Protein AF-A0A8H7P450-F1 (afdb_monomer_lite)

Radius of gyration: 14.16 Å; chains: 1; bounding box: 36×30×40 Å

Sequence (106 aa):
MVKQGYEYLPIPGPYMLLNSRSGTALDLSGADRQTVIGYPAHGGENQQWEFIPSGNGYAIRSVWPSDKYDCGLYLTVRALQERAPVIATPFPVSWDVRPVDEGTIQ

Structure (mmCIF, N/CA/C/O backbone):
data_AF-A0A8H7P450-F1
#
_entry.id   AF-A0A8H7P450-F1
#
loop_
_atom_site.group_PDB
_atom_site.id
_atom_site.type_symbol
_atom_site.label_atom_id
_atom_site.label_alt_id
_atom_site.label_comp_id
_atom_site.label_asym_id
_atom_site.label_entity_id
_atom_site.label_seq_id
_atom_site.pdbx_PDB_ins_code
_atom_site.Cartn_x
_atom_site.Cartn_y
_atom_site.Cartn_z
_atom_site.occupancy
_atom_site.B_iso_or_equiv
_atom_site.auth_seq_id
_atom_site.auth_comp_id
_atom_site.auth_asym_id
_atom_site.auth_atom_id
_atom_site.pdbx_PDB_model_num
ATOM 1 N N . MET A 1 1 ? -15.283 2.021 6.308 1.00 77.88 1 MET A N 1
ATOM 2 C CA . MET A 1 1 ? -15.699 0.648 6.660 1.00 77.88 1 MET A CA 1
ATOM 3 C C . MET A 1 1 ? -17.214 0.531 6.541 1.00 77.88 1 MET A C 1
ATOM 5 O O . MET A 1 1 ? -17.895 1.512 6.813 1.00 77.88 1 MET A O 1
ATOM 9 N N . VAL A 1 2 ? -17.737 -0.633 6.160 1.00 77.50 2 VAL A N 1
ATOM 10 C CA . VAL A 1 2 ? -19.158 -1.010 6.209 1.00 77.50 2 VAL A CA 1
ATOM 11 C C . VAL A 1 2 ? -19.292 -2.190 7.160 1.00 77.50 2 VAL A C 1
ATOM 13 O O . VAL A 1 2 ? -18.482 -3.114 7.106 1.00 77.50 2 VAL A O 1
ATOM 16 N N . LYS A 1 3 ? -20.306 -2.170 8.024 1.00 76.31 3 LYS A N 1
ATOM 17 C CA . LYS A 1 3 ? -20.616 -3.304 8.895 1.00 76.31 3 LYS A CA 1
ATOM 18 C C . LYS A 1 3 ? -21.387 -4.365 8.105 1.00 76.31 3 LYS A C 1
ATOM 20 O O . LYS A 1 3 ? -22.463 -4.068 7.592 1.00 76.31 3 LYS A O 1
ATOM 25 N N . GLN A 1 4 ? -20.855 -5.581 8.028 1.00 71.19 4 GLN A N 1
ATOM 26 C CA . GLN A 1 4 ? -21.509 -6.750 7.433 1.00 71.19 4 GLN A CA 1
ATOM 27 C C . GLN A 1 4 ? -21.500 -7.879 8.469 1.00 71.19 4 GLN A C 1
ATOM 29 O O . GLN A 1 4 ? -20.461 -8.458 8.775 1.00 71.19 4 GLN A O 1
ATOM 34 N N . GLY A 1 5 ? -22.655 -8.154 9.081 1.00 81.06 5 GLY A N 1
ATOM 35 C CA . GLY A 1 5 ? -22.727 -9.052 10.237 1.00 81.06 5 GLY A CA 1
ATOM 36 C C . GLY A 1 5 ? -21.949 -8.507 11.445 1.00 81.06 5 GLY A C 1
ATOM 37 O O . GLY A 1 5 ? -22.223 -7.397 11.913 1.00 81.06 5 GLY A O 1
ATOM 38 N N . TYR A 1 6 ? -20.997 -9.296 11.953 1.00 72.19 6 TYR A N 1
ATOM 39 C CA . TYR A 1 6 ? -20.116 -8.929 13.073 1.00 72.19 6 TYR A CA 1
ATOM 40 C C . TYR A 1 6 ? -18.788 -8.294 12.628 1.00 72.19 6 TYR A C 1
ATOM 42 O O . TYR A 1 6 ? -17.991 -7.910 13.480 1.00 72.19 6 TYR A O 1
ATOM 50 N N . GLU A 1 7 ? -18.553 -8.151 11.322 1.00 74.19 7 GLU A N 1
ATOM 51 C CA . GLU A 1 7 ? -17.285 -7.670 10.769 1.00 74.19 7 GLU A CA 1
ATOM 52 C C . GLU A 1 7 ? -17.412 -6.267 10.165 1.00 74.19 7 GLU A C 1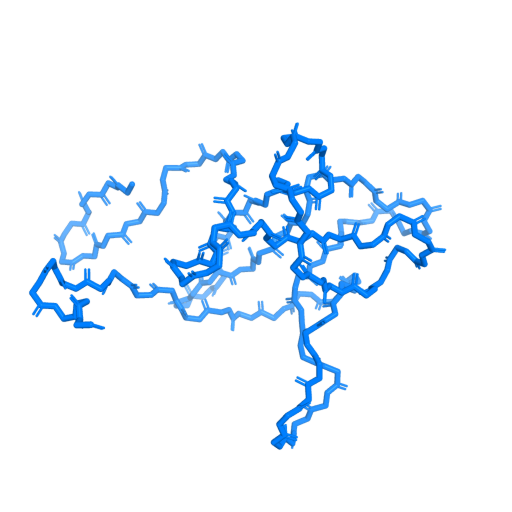
ATOM 54 O O . GLU A 1 7 ? -18.462 -5.865 9.652 1.00 74.19 7 GLU A O 1
ATOM 59 N N . TYR A 1 8 ? -16.309 -5.519 10.213 1.00 78.62 8 TYR A N 1
ATOM 60 C CA . TYR A 1 8 ? -16.147 -4.248 9.515 1.00 78.62 8 TYR A CA 1
ATOM 61 C C . TYR A 1 8 ? -15.278 -4.469 8.280 1.00 78.62 8 TYR A C 1
ATOM 63 O O . TYR A 1 8 ? -14.094 -4.771 8.400 1.00 78.62 8 TYR A O 1
ATOM 71 N N . LEU A 1 9 ? -15.859 -4.286 7.096 1.00 80.88 9 LEU A N 1
ATOM 72 C CA . LEU A 1 9 ? -15.155 -4.431 5.823 1.00 80.88 9 LEU A CA 1
ATOM 73 C C . LEU A 1 9 ? -14.802 -3.053 5.245 1.00 80.88 9 LEU A C 1
ATOM 75 O O . LEU A 1 9 ? -15.609 -2.123 5.348 1.00 80.88 9 LEU A O 1
ATOM 79 N N . PRO A 1 10 ? -13.640 -2.870 4.604 1.00 83.00 10 PRO A N 1
ATOM 80 C CA . PRO A 1 10 ? -13.370 -1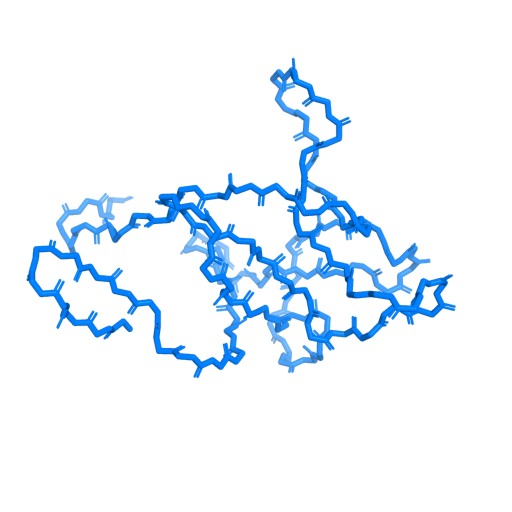.666 3.837 1.00 83.00 10 PRO A CA 1
ATOM 81 C C . PRO A 1 10 ? -14.355 -1.567 2.668 1.00 83.00 10 PRO A C 1
ATOM 83 O O . PRO A 1 10 ? -14.679 -2.552 2.008 1.00 83.00 10 PRO A O 1
ATOM 86 N N . ILE A 1 11 ? -14.848 -0.354 2.414 1.00 87.62 11 ILE A N 1
ATOM 87 C CA . ILE A 1 11 ? -15.562 -0.054 1.167 1.00 87.62 11 ILE A CA 1
ATOM 88 C C . ILE A 1 11 ? -14.558 -0.261 0.022 1.00 87.62 11 ILE A C 1
ATOM 90 O O . ILE A 1 11 ? -13.434 0.223 0.137 1.00 87.62 11 ILE A O 1
ATOM 94 N N . PRO A 1 12 ? -14.894 -0.954 -1.070 1.00 88.31 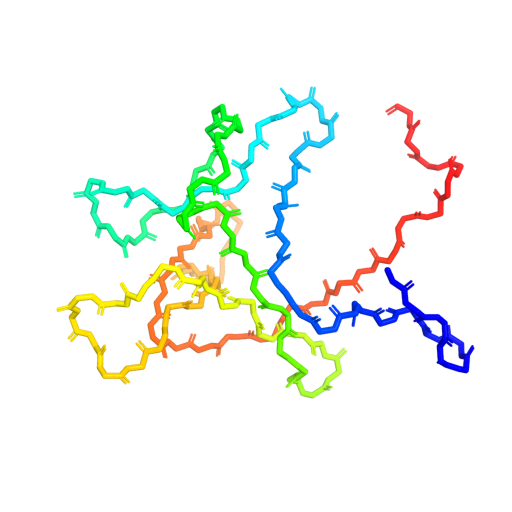12 PRO A N 1
ATOM 95 C CA . PRO A 1 12 ? -13.972 -1.071 -2.194 1.00 88.31 12 PRO A CA 1
ATOM 96 C C . PRO A 1 12 ? -13.514 0.305 -2.697 1.00 88.31 12 PRO A C 1
ATOM 98 O O . PRO A 1 12 ? -14.336 1.202 -2.883 1.00 88.31 12 PRO A O 1
ATOM 101 N N . GLY A 1 13 ? -12.209 0.469 -2.907 1.00 91.25 13 GLY A N 1
ATOM 102 C CA . GLY A 1 13 ? -11.615 1.716 -3.384 1.00 91.25 13 GLY A CA 1
ATOM 103 C C . GLY A 1 13 ? -10.222 1.978 -2.807 1.00 91.25 13 GLY A C 1
ATOM 104 O O . GLY A 1 13 ? -9.754 1.214 -1.956 1.00 91.25 13 GLY A O 1
ATOM 105 N N . PRO A 1 14 ? -9.559 3.046 -3.276 1.00 95.88 14 PRO A N 1
ATOM 106 C CA . PRO A 1 14 ? -8.257 3.449 -2.775 1.00 95.88 14 PRO A CA 1
ATOM 107 C C . PRO A 1 14 ? -8.363 4.112 -1.400 1.00 95.88 14 PRO A C 1
ATOM 109 O O . PRO A 1 14 ? -9.235 4.944 -1.146 1.00 95.88 14 PRO A O 1
ATOM 112 N N . TYR A 1 15 ? -7.415 3.783 -0.531 1.00 97.19 15 TYR A N 1
ATOM 113 C CA . TYR A 1 15 ? -7.251 4.369 0.793 1.00 97.19 15 TYR A CA 1
ATOM 114 C C . TYR A 1 15 ? -5.857 4.959 0.950 1.00 97.19 15 TYR A C 1
ATOM 116 O O . TYR A 1 15 ? -4.870 4.343 0.552 1.00 97.19 15 TYR A O 1
ATOM 124 N N . MET A 1 16 ? -5.766 6.102 1.629 1.00 97.81 16 MET A N 1
ATOM 125 C CA . MET A 1 16 ? -4.519 6.511 2.270 1.00 97.81 16 MET A CA 1
ATOM 126 C C . MET A 1 16 ? -4.457 5.912 3.673 1.00 97.81 16 MET A C 1
ATOM 128 O O . MET A 1 16 ? -5.386 6.063 4.467 1.00 97.81 16 MET A O 1
ATOM 132 N N . LEU A 1 17 ? -3.346 5.247 3.981 1.00 97.25 17 LEU A N 1
ATOM 133 C CA . LEU A 1 17 ? -3.081 4.670 5.296 1.00 97.25 17 LEU A CA 1
ATOM 134 C C . LEU A 1 17 ? -2.206 5.637 6.083 1.00 97.25 17 LEU A C 1
ATOM 136 O O . LEU A 1 17 ? -1.019 5.767 5.800 1.00 97.25 17 LEU A O 1
ATOM 140 N N . LEU A 1 18 ? -2.797 6.341 7.045 1.00 97.88 18 LEU A N 1
ATOM 141 C CA . LEU A 1 18 ? -2.087 7.333 7.846 1.00 97.88 18 LEU A CA 1
ATOM 142 C C . LEU A 1 18 ? -1.579 6.710 9.142 1.00 97.88 18 LEU A C 1
ATOM 144 O O . LEU A 1 18 ? -2.315 6.033 9.861 1.00 97.88 18 LEU A O 1
ATOM 148 N N . ASN A 1 19 ? -0.322 6.983 9.473 1.00 96.56 19 ASN A N 1
ATOM 149 C CA . ASN A 1 19 ? 0.181 6.729 10.810 1.00 96.56 19 ASN A CA 1
ATOM 150 C C . ASN A 1 19 ? -0.482 7.720 11.779 1.00 96.56 19 ASN A C 1
ATOM 152 O O . ASN A 1 19 ? -0.300 8.928 11.644 1.00 96.56 19 ASN A O 1
ATOM 156 N N . SER A 1 20 ? -1.226 7.221 12.766 1.00 94.56 20 SER A N 1
ATOM 157 C CA . SER A 1 20 ? -1.982 8.061 13.708 1.00 94.56 20 SER A CA 1
ATOM 158 C C . SER A 1 20 ? -1.106 8.979 14.565 1.00 94.56 20 SER A C 1
ATOM 160 O O . SER A 1 20 ? -1.581 10.017 15.016 1.00 94.56 20 SER A O 1
ATOM 162 N N . ARG A 1 21 ? 0.170 8.628 14.780 1.00 95.31 21 ARG A N 1
ATOM 163 C CA . ARG A 1 21 ? 1.102 9.406 15.605 1.00 95.31 21 ARG A CA 1
ATOM 164 C C . ARG A 1 21 ? 1.793 10.519 14.822 1.00 95.31 21 ARG A C 1
ATOM 166 O O . ARG A 1 21 ? 1.928 11.623 15.337 1.00 95.31 21 ARG A O 1
ATOM 173 N N . SER A 1 22 ? 2.298 10.226 13.625 1.00 96.75 22 SER A N 1
ATOM 174 C CA . SER A 1 22 ? 3.055 11.198 12.818 1.00 96.75 22 SER A CA 1
ATOM 175 C C . SER A 1 22 ? 2.207 11.939 11.787 1.00 96.75 22 SER A C 1
ATOM 177 O O . SER A 1 22 ? 2.658 12.950 11.259 1.00 96.75 22 SER A O 1
ATOM 179 N N . GLY A 1 23 ? 1.026 11.422 11.439 1.00 96.88 23 GLY A N 1
ATOM 180 C CA . GLY A 1 23 ? 0.210 11.917 10.328 1.00 96.88 23 GLY A CA 1
ATOM 181 C C . GLY A 1 23 ? 0.786 11.617 8.937 1.00 96.88 23 GLY A C 1
ATOM 182 O O . GLY A 1 23 ? 0.207 12.029 7.935 1.00 96.88 23 GLY A O 1
ATOM 183 N N . THR A 1 24 ? 1.914 10.905 8.843 1.00 98.56 24 THR A N 1
ATOM 184 C CA . THR A 1 24 ? 2.510 10.528 7.553 1.00 98.56 24 THR A CA 1
ATOM 185 C C . THR A 1 24 ? 1.739 9.380 6.913 1.00 98.56 24 THR A C 1
ATOM 187 O O . THR A 1 24 ? 1.298 8.466 7.613 1.00 98.56 24 THR A O 1
ATOM 190 N N . ALA A 1 25 ? 1.634 9.392 5.587 1.00 98.75 25 ALA A N 1
ATOM 191 C CA . ALA A 1 25 ? 1.031 8.319 4.813 1.00 98.75 25 ALA A CA 1
ATOM 192 C C . ALA A 1 25 ? 2.014 7.162 4.601 1.00 98.75 25 ALA A C 1
ATOM 194 O O . ALA A 1 25 ? 3.223 7.377 4.479 1.00 98.75 25 ALA A O 1
ATOM 195 N N . LEU A 1 26 ? 1.480 5.942 4.539 1.00 98.69 26 LEU A N 1
ATOM 196 C CA . LEU A 1 26 ? 2.182 4.776 4.022 1.00 98.69 26 LEU A CA 1
ATOM 197 C C . LEU A 1 26 ? 2.427 4.985 2.525 1.00 98.69 26 LEU A C 1
ATOM 199 O O . LEU A 1 26 ? 1.479 5.081 1.746 1.00 98.69 26 LEU A O 1
ATOM 203 N N . ASP A 1 27 ? 3.692 5.065 2.143 1.00 98.75 27 ASP A N 1
ATOM 204 C CA . ASP A 1 27 ? 4.131 5.518 0.828 1.00 98.75 27 ASP A CA 1
ATOM 205 C C . ASP A 1 27 ? 5.059 4.469 0.199 1.00 98.75 27 ASP A C 1
ATOM 207 O O . ASP A 1 27 ? 6.020 4.013 0.826 1.00 98.75 27 ASP A O 1
ATOM 211 N N . LEU A 1 28 ? 4.746 4.054 -1.029 1.00 98.69 28 LEU A N 1
ATOM 212 C CA . LEU A 1 28 ? 5.638 3.269 -1.871 1.00 98.69 28 LEU A CA 1
ATOM 213 C C . LEU A 1 28 ? 6.694 4.197 -2.476 1.00 98.69 28 LEU A C 1
ATOM 215 O O . LEU A 1 28 ? 6.400 5.018 -3.344 1.00 98.69 28 LEU A O 1
ATOM 219 N N . SER A 1 29 ? 7.942 4.016 -2.054 1.00 98.12 29 SER A N 1
ATOM 220 C CA . SER A 1 29 ? 9.062 4.844 -2.480 1.00 98.12 29 SER A CA 1
ATOM 221 C C . SER A 1 29 ? 9.202 4.869 -4.001 1.00 98.12 29 SER A C 1
ATOM 223 O O . SER A 1 29 ? 9.442 3.848 -4.651 1.00 98.12 29 SER A O 1
ATOM 225 N N . GLY A 1 30 ? 9.131 6.070 -4.574 1.00 96.12 30 GLY A N 1
ATOM 226 C CA . GLY A 1 30 ? 9.393 6.276 -5.996 1.00 96.12 30 GLY A CA 1
ATOM 227 C C . GLY A 1 30 ? 10.854 6.131 -6.404 1.00 96.12 30 GLY A C 1
ATOM 228 O O . GLY A 1 30 ? 11.140 6.099 -7.596 1.00 96.12 30 GLY A O 1
ATOM 229 N N . ALA A 1 31 ? 11.773 6.015 -5.442 1.00 96.38 31 ALA A N 1
ATOM 230 C CA . ALA A 1 31 ? 13.187 5.817 -5.735 1.00 96.38 31 ALA A CA 1
ATOM 231 C C . ALA A 1 31 ? 13.499 4.386 -6.198 1.00 96.38 31 ALA A C 1
ATOM 233 O O . ALA A 1 31 ? 14.390 4.197 -7.021 1.00 96.38 31 ALA A O 1
ATOM 234 N N . ASP A 1 32 ? 12.793 3.383 -5.665 1.00 95.94 32 ASP A N 1
ATOM 235 C CA . ASP A 1 32 ? 13.109 1.968 -5.904 1.00 95.94 32 ASP A CA 1
ATOM 236 C C . ASP A 1 32 ? 11.898 1.076 -6.213 1.00 95.94 32 ASP A C 1
ATOM 238 O O . ASP A 1 32 ? 12.087 -0.104 -6.512 1.00 95.94 32 ASP A O 1
ATOM 242 N N . ARG A 1 33 ? 10.667 1.612 -6.147 1.00 95.44 33 ARG A N 1
ATOM 243 C CA . ARG A 1 33 ? 9.413 0.876 -6.393 1.00 95.44 33 ARG A CA 1
ATOM 244 C C . ARG A 1 33 ? 9.254 -0.373 -5.517 1.00 95.44 33 ARG A C 1
ATOM 246 O O . ARG A 1 33 ? 8.551 -1.310 -5.893 1.00 95.44 33 ARG A O 1
ATOM 253 N N . GLN A 1 34 ? 9.897 -0.407 -4.350 1.00 96.94 34 GLN A N 1
ATOM 254 C CA . GLN A 1 34 ? 9.889 -1.572 -3.464 1.00 96.94 34 GLN A CA 1
ATOM 255 C C . GLN A 1 34 ? 9.821 -1.195 -1.985 1.00 96.94 34 GLN A C 1
ATOM 257 O O . GLN A 1 34 ? 9.135 -1.871 -1.215 1.00 96.94 34 GLN A O 1
ATOM 262 N N . THR A 1 35 ? 10.542 -0.162 -1.557 1.00 98.06 35 THR A N 1
ATOM 263 C CA . THR A 1 35 ? 10.580 0.227 -0.148 1.00 98.06 35 THR A CA 1
ATOM 264 C C . THR A 1 35 ? 9.286 0.934 0.236 1.00 98.06 35 THR A C 1
ATOM 266 O O . THR A 1 35 ? 8.819 1.821 -0.474 1.00 98.06 35 THR A O 1
ATOM 269 N N . VAL A 1 36 ? 8.720 0.558 1.384 1.00 98.56 36 VAL A N 1
ATOM 270 C CA . VAL A 1 36 ? 7.542 1.213 1.960 1.00 98.56 36 VAL A CA 1
ATOM 271 C C . VAL A 1 36 ? 7.989 2.078 3.135 1.00 98.56 36 VAL A C 1
ATOM 273 O O . VAL A 1 36 ? 8.666 1.596 4.046 1.00 98.56 36 VAL A O 1
ATOM 276 N N . ILE A 1 37 ? 7.634 3.359 3.107 1.00 98.50 37 ILE A N 1
ATOM 277 C CA . ILE A 1 37 ? 8.058 4.368 4.084 1.00 98.50 37 ILE A CA 1
ATOM 278 C C . ILE A 1 37 ? 6.860 5.138 4.649 1.00 98.50 37 ILE A C 1
ATOM 280 O O . ILE A 1 37 ? 5.736 5.016 4.167 1.00 98.50 37 ILE A O 1
ATOM 284 N N . GLY A 1 38 ? 7.108 5.950 5.679 1.00 98.50 38 GLY A N 1
ATOM 285 C CA . GLY A 1 38 ? 6.209 7.037 6.063 1.00 98.50 38 GLY A CA 1
ATOM 286 C C . GLY A 1 38 ? 6.637 8.330 5.372 1.00 98.50 38 GLY A C 1
ATOM 287 O O . GLY A 1 38 ? 7.789 8.737 5.522 1.00 98.50 38 GLY A O 1
ATOM 288 N N . TYR A 1 39 ? 5.733 8.980 4.640 1.00 98.62 39 TYR A N 1
ATOM 289 C CA . TYR A 1 39 ? 6.013 10.235 3.932 1.00 98.62 39 TYR A CA 1
ATOM 290 C C . TYR A 1 39 ? 4.893 11.270 4.151 1.00 98.62 39 TYR A C 1
ATOM 292 O O . TYR A 1 39 ? 3.762 10.871 4.451 1.00 98.62 39 TYR A O 1
ATOM 300 N N . PRO A 1 40 ? 5.154 12.594 4.058 1.00 98.56 40 PRO A N 1
ATOM 301 C CA . PRO A 1 40 ? 4.089 13.595 4.098 1.00 98.56 40 PRO A CA 1
ATOM 302 C C . PRO A 1 40 ? 2.951 13.248 3.135 1.00 98.56 40 PRO A C 1
ATOM 304 O O . PRO A 1 40 ? 3.195 12.910 1.975 1.00 98.56 40 PRO A O 1
ATOM 307 N N . ALA A 1 41 ? 1.715 13.298 3.630 1.00 98.56 41 ALA A N 1
ATOM 308 C CA . ALA A 1 41 ? 0.546 12.960 2.832 1.00 98.56 41 ALA A CA 1
ATOM 309 C C . ALA A 1 41 ? 0.363 13.984 1.700 1.00 98.56 41 ALA A C 1
ATOM 311 O O . ALA A 1 41 ? 0.234 15.182 1.950 1.00 98.56 41 ALA A O 1
ATOM 312 N N . HIS A 1 42 ? 0.357 13.504 0.459 1.00 97.75 42 HIS A N 1
ATOM 313 C CA . HIS A 1 42 ? 0.169 14.303 -0.757 1.00 97.75 42 HIS A CA 1
ATOM 314 C C . HIS A 1 42 ? -0.846 13.685 -1.728 1.00 97.75 42 HIS A C 1
ATOM 316 O O . HIS A 1 42 ? -1.242 14.338 -2.690 1.00 97.75 42 HIS A O 1
ATOM 322 N N . GLY A 1 43 ? -1.325 12.467 -1.455 1.00 97.50 43 GLY A N 1
ATOM 323 C CA . GLY A 1 43 ? -2.419 11.842 -2.201 1.00 97.50 43 GLY A CA 1
ATOM 324 C C . GLY A 1 43 ? -2.024 11.257 -3.556 1.00 97.50 43 GLY A C 1
ATOM 325 O O . GLY A 1 43 ? -2.903 10.806 -4.288 1.00 97.50 43 GLY A O 1
ATOM 326 N N . GLY A 1 44 ? -0.732 11.228 -3.894 1.00 98.25 44 GLY A N 1
ATOM 327 C CA . GLY A 1 44 ? -0.233 10.534 -5.080 1.00 98.25 44 GLY A CA 1
ATOM 328 C C . GLY A 1 44 ? -0.556 9.036 -5.064 1.00 98.25 44 GLY A C 1
ATOM 329 O O . GLY A 1 44 ? -0.802 8.449 -4.011 1.00 98.25 44 GLY A O 1
ATOM 330 N N . GLU A 1 45 ? -0.547 8.399 -6.237 1.00 98.25 45 GLU A N 1
ATOM 331 C CA . GLU A 1 45 ? -0.890 6.971 -6.389 1.00 98.25 45 GLU A CA 1
ATOM 332 C C . GLU A 1 45 ? -0.027 6.055 -5.513 1.00 98.25 45 GLU A C 1
ATOM 334 O O . GLU A 1 45 ? -0.484 5.019 -5.036 1.00 98.25 45 GLU A O 1
ATOM 339 N N . ASN A 1 46 ? 1.216 6.458 -5.248 1.00 98.38 46 ASN A N 1
ATOM 340 C CA . ASN A 1 46 ? 2.144 5.740 -4.384 1.00 98.38 46 ASN A CA 1
ATOM 341 C C . ASN A 1 46 ? 1.754 5.774 -2.891 1.00 98.38 46 ASN A C 1
ATOM 343 O O . ASN A 1 46 ? 2.338 5.043 -2.097 1.00 98.38 46 ASN A O 1
ATOM 347 N N . GLN A 1 47 ? 0.759 6.579 -2.509 1.00 98.81 47 GLN A N 1
ATOM 348 C CA . GLN A 1 47 ? 0.160 6.629 -1.170 1.00 98.81 47 GLN A CA 1
ATOM 349 C C . GLN A 1 47 ? -1.246 6.020 -1.118 1.00 98.81 47 GLN A C 1
ATOM 351 O O . GLN A 1 47 ? -1.897 6.056 -0.071 1.00 98.81 47 GLN A O 1
ATOM 356 N N . GLN A 1 48 ? -1.729 5.479 -2.238 1.00 98.56 48 GLN A N 1
ATOM 357 C CA . GLN A 1 48 ? -3.058 4.899 -2.352 1.00 98.56 48 GLN A CA 1
ATOM 358 C C . GLN A 1 48 ? -2.982 3.372 -2.398 1.00 98.56 48 GLN A C 1
ATOM 360 O O . GLN A 1 48 ? -2.220 2.780 -3.169 1.00 98.56 48 GLN A O 1
ATOM 365 N N . TRP A 1 49 ? -3.802 2.738 -1.562 1.00 98.50 49 TRP A N 1
ATOM 366 C CA . TRP A 1 49 ? -3.805 1.298 -1.340 1.00 98.50 49 TRP A CA 1
ATOM 367 C C . TRP A 1 49 ? -5.220 0.732 -1.416 1.00 98.50 49 TRP A C 1
ATOM 369 O O . TRP A 1 49 ? -6.151 1.279 -0.829 1.00 98.50 49 TRP A O 1
ATOM 379 N N . GLU A 1 50 ? -5.379 -0.388 -2.106 1.00 97.69 50 GLU A N 1
ATOM 380 C CA . GLU A 1 50 ? -6.640 -1.117 -2.208 1.00 97.69 50 GLU A CA 1
ATOM 381 C C . GLU A 1 50 ? -6.608 -2.368 -1.334 1.00 97.69 50 GLU A C 1
ATOM 383 O O . GLU A 1 50 ? -5.636 -3.127 -1.330 1.00 97.69 50 GLU A O 1
ATOM 388 N N . PHE A 1 51 ? -7.711 -2.608 -0.631 1.00 96.81 51 PHE A N 1
ATOM 389 C CA . PHE A 1 51 ? -7.913 -3.794 0.193 1.00 96.81 51 PHE A CA 1
ATOM 390 C C . PHE A 1 51 ? -8.687 -4.835 -0.610 1.00 96.81 51 PHE A C 1
ATOM 392 O O . PHE A 1 51 ? -9.886 -4.688 -0.844 1.00 96.81 51 PHE A O 1
ATOM 399 N N . ILE A 1 52 ? -7.996 -5.890 -1.035 1.00 95.62 52 ILE A N 1
ATOM 400 C CA . ILE A 1 52 ? -8.576 -6.989 -1.808 1.00 95.62 52 ILE A CA 1
ATOM 401 C C . ILE A 1 52 ? -8.802 -8.168 -0.855 1.00 95.62 52 ILE A C 1
ATOM 403 O O . ILE A 1 52 ? -7.826 -8.626 -0.255 1.00 95.62 52 ILE A O 1
ATOM 407 N N . PRO A 1 53 ? -10.039 -8.678 -0.698 1.00 93.75 53 PRO A N 1
ATOM 408 C CA . PRO A 1 53 ? -10.302 -9.845 0.144 1.00 93.75 53 PRO A CA 1
ATOM 409 C C . PRO A 1 53 ? -9.393 -11.030 -0.213 1.00 93.75 53 PRO A C 1
ATOM 411 O O . PRO A 1 53 ? -9.258 -11.386 -1.384 1.00 93.75 53 PRO A O 1
ATOM 414 N N . SER A 1 54 ? -8.759 -11.633 0.794 1.00 94.69 54 SER A N 1
ATOM 415 C CA . SER A 1 54 ? -7.819 -12.748 0.646 1.00 94.69 54 SER A CA 1
ATOM 416 C C . SER A 1 54 ? -7.937 -13.692 1.845 1.00 94.69 54 SER A C 1
ATOM 418 O O . SER A 1 54 ? -7.357 -13.461 2.906 1.00 94.69 54 SER A O 1
ATOM 420 N N . GLY A 1 55 ? -8.734 -14.755 1.703 1.00 91.44 55 GLY A N 1
ATOM 421 C CA . GLY A 1 55 ? -9.066 -15.643 2.821 1.00 91.44 55 GLY A CA 1
ATOM 422 C C . GLY A 1 55 ? -9.772 -14.884 3.949 1.00 91.44 55 GLY A C 1
ATOM 423 O O . GLY A 1 55 ? -10.770 -14.216 3.702 1.00 91.44 55 GLY A O 1
ATOM 424 N N . ASN A 1 56 ? -9.231 -14.969 5.169 1.00 89.31 56 ASN A N 1
ATOM 425 C CA . ASN A 1 56 ? -9.758 -14.272 6.353 1.00 89.31 56 ASN A CA 1
ATOM 426 C C . ASN A 1 56 ? -9.216 -12.837 6.515 1.00 89.31 56 ASN A C 1
ATOM 428 O O . ASN A 1 56 ? -9.479 -12.200 7.530 1.00 89.31 56 ASN A O 1
ATOM 432 N N . GLY A 1 57 ? -8.407 -12.347 5.574 1.00 94.12 57 GLY A N 1
ATOM 433 C CA . GLY A 1 57 ? -7.818 -11.013 5.629 1.00 94.12 57 GLY A CA 1
ATOM 434 C C . GLY A 1 57 ? -7.814 -10.339 4.263 1.00 94.12 57 GLY A C 1
ATOM 435 O O . GLY A 1 57 ? -8.696 -10.568 3.432 1.00 94.12 57 GLY A O 1
ATOM 436 N N . TYR A 1 58 ? -6.811 -9.495 4.030 1.00 96.50 58 TYR A N 1
ATOM 437 C CA . TYR A 1 58 ? -6.703 -8.689 2.818 1.00 96.50 58 TYR A CA 1
ATOM 438 C C . TYR A 1 58 ? -5.309 -8.761 2.209 1.00 96.50 58 TYR A C 1
ATOM 440 O O . TYR A 1 58 ? -4.303 -8.620 2.902 1.00 96.50 58 TYR A O 1
ATOM 448 N N . ALA A 1 59 ? -5.243 -8.895 0.889 1.00 97.50 59 ALA A N 1
ATOM 449 C CA . ALA A 1 59 ? -4.077 -8.451 0.145 1.00 97.50 59 ALA A CA 1
ATOM 450 C C . ALA A 1 59 ? -4.181 -6.928 -0.021 1.00 97.50 59 ALA A C 1
ATOM 452 O O . ALA A 1 59 ? -5.204 -6.422 -0.482 1.00 97.50 59 ALA A O 1
ATOM 453 N N . ILE A 1 60 ? -3.133 -6.198 0.360 1.00 98.19 60 ILE A N 1
ATOM 454 C CA . ILE A 1 60 ? -3.109 -4.734 0.270 1.00 98.19 60 ILE A CA 1
ATOM 455 C C . ILE A 1 60 ? -2.269 -4.352 -0.944 1.00 98.19 60 ILE A C 1
ATOM 457 O O . ILE A 1 60 ? -1.049 -4.526 -0.930 1.00 98.19 60 ILE A O 1
ATOM 461 N N . ARG A 1 61 ? -2.927 -3.894 -2.009 1.00 98.12 61 ARG A N 1
ATOM 462 C CA . ARG A 1 61 ? -2.322 -3.599 -3.315 1.00 98.12 61 ARG A CA 1
ATOM 463 C C . ARG A 1 61 ? -2.055 -2.104 -3.457 1.00 98.12 61 ARG A C 1
ATOM 465 O O . ARG A 1 61 ? -2.925 -1.307 -3.129 1.00 98.12 61 ARG A O 1
ATOM 472 N N . SER A 1 62 ? -0.889 -1.720 -3.965 1.00 98.19 62 SER A N 1
ATOM 473 C CA . SER A 1 62 ? -0.632 -0.335 -4.367 1.00 98.19 62 SER A CA 1
ATOM 474 C C . SER A 1 62 ? -1.443 0.007 -5.613 1.00 98.19 62 SER A C 1
ATOM 476 O O . SER A 1 62 ? -1.488 -0.781 -6.558 1.00 98.19 62 SER A O 1
ATOM 478 N N . VAL A 1 63 ? -2.050 1.191 -5.629 1.00 98.12 63 VAL A N 1
ATOM 479 C CA . VAL A 1 63 ? -2.695 1.735 -6.832 1.00 98.12 63 VAL A CA 1
ATOM 480 C C . VAL A 1 63 ? -1.652 2.136 -7.873 1.00 98.12 63 VAL A C 1
ATOM 482 O O . VAL A 1 63 ? -1.932 2.071 -9.066 1.00 98.12 63 VAL A O 1
ATOM 485 N N . TRP A 1 64 ? -0.439 2.499 -7.442 1.00 97.94 64 TRP A N 1
ATOM 486 C CA . TRP A 1 64 ? 0.638 2.841 -8.359 1.00 97.94 64 TRP A CA 1
ATOM 487 C C . TRP A 1 64 ? 1.099 1.590 -9.124 1.00 97.94 64 TRP A C 1
ATOM 489 O O . TRP A 1 64 ? 1.634 0.661 -8.503 1.00 97.94 64 TRP A O 1
ATOM 499 N N . PRO A 1 65 ? 0.900 1.517 -10.455 1.00 95.50 65 PRO A N 1
ATOM 500 C CA . PRO A 1 65 ? 1.201 0.313 -11.213 1.00 95.50 65 PRO A CA 1
ATOM 501 C C . PRO A 1 65 ? 2.688 -0.035 -11.156 1.00 95.50 65 PRO A C 1
ATOM 503 O O . PRO A 1 65 ? 3.562 0.843 -11.120 1.00 95.50 65 PRO A O 1
ATOM 506 N N . SER A 1 66 ? 2.965 -1.341 -11.189 1.00 94.88 66 SER A N 1
ATOM 507 C CA . SER A 1 66 ? 4.323 -1.827 -11.389 1.00 94.88 66 SER A CA 1
ATOM 508 C C . SER A 1 66 ? 4.809 -1.435 -12.781 1.00 94.88 66 SER A C 1
ATOM 510 O O . SER A 1 66 ? 4.081 -1.554 -13.760 1.00 94.88 66 SER A O 1
ATOM 512 N N . ASP A 1 67 ? 6.060 -1.001 -12.867 1.00 93.06 67 ASP A N 1
ATOM 513 C CA . ASP A 1 67 ? 6.789 -0.839 -14.127 1.00 93.06 67 ASP A CA 1
ATOM 514 C C . ASP A 1 67 ? 7.581 -2.095 -14.522 1.00 93.06 67 ASP A C 1
ATOM 516 O O . ASP A 1 67 ? 8.179 -2.137 -15.596 1.00 93.06 67 ASP A O 1
ATOM 520 N N . LYS A 1 68 ? 7.594 -3.121 -13.662 1.00 94.25 68 LYS A N 1
ATOM 521 C CA . LYS A 1 68 ? 8.413 -4.328 -13.818 1.00 94.25 68 LYS A CA 1
ATOM 522 C C . LYS A 1 68 ? 7.599 -5.606 -13.997 1.00 94.25 68 LYS A C 1
ATOM 524 O O . LYS A 1 68 ? 8.102 -6.563 -14.583 1.00 94.25 68 LYS A O 1
ATOM 529 N N . TYR A 1 69 ? 6.388 -5.653 -13.457 1.00 94.94 69 TYR A N 1
ATOM 530 C CA . TYR A 1 69 ? 5.550 -6.846 -13.444 1.00 94.94 69 TYR A CA 1
ATOM 531 C C . TYR A 1 69 ? 4.200 -6.552 -14.100 1.00 94.94 69 TYR A C 1
ATOM 533 O O . TYR A 1 69 ? 3.641 -5.479 -13.904 1.00 94.94 69 TYR A O 1
ATOM 541 N N . ASP A 1 70 ? 3.630 -7.541 -14.791 1.00 94.50 70 ASP A N 1
ATOM 542 C CA . ASP A 1 70 ? 2.271 -7.452 -15.358 1.00 94.50 70 ASP A CA 1
ATOM 543 C C . ASP A 1 70 ? 1.167 -7.522 -14.280 1.00 94.50 70 ASP A C 1
ATOM 545 O O . ASP A 1 70 ? -0.028 -7.495 -14.576 1.00 94.50 70 ASP A O 1
ATOM 549 N N . CYS A 1 71 ? 1.558 -7.635 -13.009 1.00 93.44 71 CYS A N 1
ATOM 550 C CA . CYS A 1 71 ? 0.682 -7.653 -11.849 1.00 93.44 71 CYS A CA 1
ATOM 551 C C . CYS A 1 71 ? 0.975 -6.482 -10.899 1.00 93.44 71 CYS A C 1
ATOM 553 O O . CYS A 1 71 ? 2.010 -5.819 -10.967 1.00 93.44 71 CYS A O 1
ATOM 555 N N . GLY A 1 72 ? 0.028 -6.222 -9.994 1.00 95.81 72 GLY A N 1
ATOM 556 C CA . GLY A 1 72 ? 0.171 -5.176 -8.984 1.00 95.81 72 GLY A CA 1
ATOM 557 C C . GLY A 1 72 ? 1.262 -5.485 -7.959 1.00 95.81 72 GLY A C 1
ATOM 558 O O . GLY A 1 72 ? 1.673 -6.631 -7.779 1.00 95.81 72 GLY A O 1
ATOM 559 N N . LEU A 1 73 ? 1.701 -4.447 -7.251 1.00 98.25 73 LEU A N 1
ATOM 560 C CA . LEU A 1 73 ? 2.581 -4.591 -6.098 1.00 98.25 73 LEU A CA 1
ATOM 561 C C . LEU A 1 73 ? 1.752 -4.635 -4.816 1.00 98.25 73 LEU A C 1
ATOM 563 O O . LEU A 1 73 ? 0.844 -3.829 -4.625 1.00 98.25 73 LEU A O 1
ATOM 567 N N . TYR A 1 74 ? 2.082 -5.564 -3.930 1.00 98.50 74 TYR A N 1
ATOM 568 C CA . TYR A 1 74 ? 1.367 -5.826 -2.689 1.00 98.50 74 TYR A CA 1
ATOM 569 C C . TYR A 1 74 ? 2.278 -5.601 -1.490 1.00 98.50 74 TYR A C 1
ATOM 571 O O . TYR A 1 74 ? 3.467 -5.926 -1.545 1.00 98.50 74 TYR A O 1
ATOM 579 N N . LEU A 1 75 ? 1.719 -5.090 -0.393 1.00 98.38 75 LEU A N 1
ATOM 580 C CA . LEU A 1 75 ? 2.421 -5.042 0.886 1.00 98.38 75 LEU A CA 1
ATOM 581 C C . LEU A 1 75 ? 2.750 -6.460 1.349 1.00 98.38 75 LEU A C 1
ATOM 583 O O . LEU A 1 75 ? 1.876 -7.322 1.441 1.00 98.38 75 LEU A O 1
ATOM 587 N N . THR A 1 76 ? 4.013 -6.680 1.685 1.00 97.69 76 THR A N 1
ATOM 588 C CA . THR A 1 76 ? 4.561 -7.959 2.143 1.00 97.69 76 THR A CA 1
ATOM 589 C C . THR A 1 76 ? 5.624 -7.737 3.205 1.00 97.69 76 THR A C 1
ATOM 591 O O . THR A 1 76 ? 6.146 -6.634 3.341 1.00 97.69 76 THR A O 1
ATOM 594 N N . VAL A 1 77 ? 5.973 -8.785 3.949 1.00 96.00 77 VAL A N 1
ATOM 595 C CA . VAL A 1 77 ? 7.120 -8.767 4.866 1.00 96.00 77 VAL A CA 1
ATOM 596 C C . VAL A 1 77 ? 8.334 -9.380 4.179 1.00 96.00 77 VAL A C 1
ATOM 598 O O . VAL A 1 77 ? 8.243 -10.456 3.592 1.00 96.00 77 VAL A O 1
ATOM 601 N N . ARG A 1 78 ? 9.490 -8.708 4.248 1.00 94.50 78 ARG A N 1
ATOM 602 C CA . ARG A 1 78 ? 10.719 -9.190 3.587 1.00 94.50 78 ARG A CA 1
ATOM 603 C C . ARG A 1 78 ? 11.207 -10.538 4.133 1.00 94.50 78 ARG A C 1
ATOM 605 O O . ARG A 1 78 ? 11.823 -11.303 3.399 1.00 94.50 78 ARG A O 1
ATOM 612 N N . ALA A 1 79 ? 10.989 -10.795 5.420 1.00 93.31 79 ALA A N 1
ATOM 613 C CA . ALA A 1 79 ? 11.424 -12.004 6.110 1.00 93.31 79 ALA A CA 1
ATOM 614 C C . ALA A 1 79 ? 10.544 -12.269 7.340 1.00 93.31 79 ALA A C 1
ATOM 616 O O . ALA A 1 79 ? 9.925 -11.350 7.876 1.00 93.31 79 ALA A O 1
ATOM 617 N N . LEU A 1 80 ? 10.519 -13.516 7.813 1.00 91.88 80 LEU A N 1
ATOM 618 C CA . LEU A 1 80 ? 9.804 -13.918 9.029 1.00 91.88 80 LEU A CA 1
ATOM 619 C C . LEU A 1 80 ? 10.697 -13.724 10.260 1.00 91.88 80 LEU A C 1
ATOM 621 O O . LEU A 1 80 ? 11.148 -14.680 10.883 1.00 91.88 80 LEU A O 1
ATOM 625 N N . GLN A 1 81 ? 10.993 -12.465 10.568 1.00 93.19 81 GLN A N 1
ATOM 626 C CA . GLN A 1 81 ? 11.793 -12.070 11.723 1.00 93.19 81 GLN A CA 1
ATOM 627 C C . GLN A 1 81 ? 11.282 -10.755 12.306 1.00 93.19 81 GLN A C 1
ATOM 629 O O . GLN A 1 81 ? 10.611 -9.970 11.632 1.00 93.19 81 GLN A O 1
ATOM 634 N N . GLU A 1 82 ? 11.655 -10.479 13.551 1.00 94.56 82 GLU A N 1
ATOM 635 C CA . GLU A 1 82 ? 11.376 -9.185 14.158 1.00 94.56 82 GLU A CA 1
ATOM 636 C C . GLU A 1 82 ? 11.996 -8.044 13.348 1.00 94.56 82 GLU A C 1
ATOM 638 O O . GLU A 1 82 ? 13.101 -8.153 12.805 1.00 94.56 82 GLU A O 1
ATOM 643 N N . ARG A 1 83 ? 11.263 -6.926 13.284 1.00 93.00 83 ARG A N 1
ATOM 644 C CA . ARG A 1 83 ? 11.663 -5.702 12.571 1.00 93.00 83 ARG A CA 1
ATOM 645 C C . ARG A 1 83 ? 11.914 -5.910 11.073 1.00 93.00 83 ARG A C 1
ATOM 647 O O . ARG A 1 83 ? 12.538 -5.054 10.446 1.00 93.00 83 ARG A O 1
ATOM 654 N N . ALA A 1 84 ? 11.432 -7.015 10.495 1.00 95.25 84 ALA A N 1
ATOM 655 C CA . ALA A 1 84 ? 11.446 -7.194 9.055 1.00 95.25 84 ALA A CA 1
ATOM 656 C C . ALA A 1 84 ? 10.696 -6.029 8.390 1.00 95.25 84 ALA A C 1
ATOM 658 O O . ALA A 1 84 ? 9.577 -5.709 8.802 1.00 95.25 84 ALA A O 1
ATOM 659 N N . PRO A 1 85 ? 11.294 -5.375 7.382 1.00 96.69 85 PRO A N 1
ATOM 660 C CA . PRO A 1 85 ? 10.633 -4.277 6.708 1.00 96.69 85 PRO A CA 1
ATOM 661 C C . PRO A 1 85 ? 9.412 -4.789 5.947 1.00 96.69 85 PRO A C 1
ATOM 663 O O . PRO A 1 85 ? 9.440 -5.868 5.339 1.00 96.69 85 PRO A O 1
ATOM 666 N N . VAL A 1 86 ? 8.369 -3.964 5.947 1.00 97.50 86 VAL A N 1
ATOM 667 C CA . VAL A 1 86 ? 7.291 -4.081 4.972 1.00 97.50 86 VAL A CA 1
ATOM 668 C C . VAL A 1 86 ? 7.818 -3.559 3.636 1.00 97.50 86 VAL A C 1
ATOM 670 O O . VAL A 1 86 ? 8.440 -2.500 3.576 1.00 97.50 86 VAL A O 1
ATOM 673 N N . ILE A 1 87 ? 7.612 -4.327 2.573 1.00 98.25 87 ILE A N 1
ATOM 674 C CA . ILE A 1 87 ? 8.038 -4.006 1.209 1.00 98.25 87 ILE A CA 1
ATOM 675 C C . ILE A 1 87 ? 6.910 -4.298 0.220 1.00 98.25 87 ILE A C 1
ATOM 677 O O . ILE A 1 87 ? 6.002 -5.079 0.510 1.00 98.25 87 ILE A O 1
ATOM 681 N N . ALA A 1 88 ? 6.994 -3.705 -0.964 1.00 98.25 88 ALA A N 1
ATOM 682 C CA . ALA A 1 88 ? 6.083 -3.954 -2.068 1.00 98.25 88 ALA A CA 1
ATOM 683 C C . ALA A 1 88 ? 6.662 -5.014 -3.024 1.00 98.25 88 ALA A C 1
ATOM 685 O O . ALA A 1 88 ? 7.799 -4.893 -3.486 1.00 98.25 88 ALA A O 1
ATOM 686 N N . THR A 1 89 ? 5.904 -6.076 -3.309 1.00 97.69 89 THR A N 1
ATOM 687 C CA . THR A 1 89 ? 6.326 -7.169 -4.212 1.00 97.69 89 THR A CA 1
ATOM 688 C C . THR A 1 89 ? 5.146 -7.688 -5.043 1.00 97.69 89 THR A C 1
ATOM 690 O O . THR A 1 89 ? 4.001 -7.449 -4.665 1.00 97.69 89 THR A O 1
ATOM 693 N N . PRO A 1 90 ? 5.367 -8.426 -6.148 1.00 97.44 90 PRO A N 1
ATOM 694 C CA . PRO A 1 90 ? 4.273 -9.035 -6.914 1.00 97.44 90 PRO A CA 1
ATOM 695 C C . PRO A 1 90 ? 3.620 -10.249 -6.221 1.00 97.44 90 PRO A C 1
ATOM 697 O O . PRO A 1 90 ? 2.721 -10.863 -6.792 1.00 97.44 90 PRO A O 1
ATOM 700 N N . PHE A 1 91 ? 4.072 -10.631 -5.020 1.00 96.12 91 PHE A N 1
ATOM 701 C CA . PHE A 1 91 ? 3.633 -11.839 -4.319 1.00 96.12 91 PHE A CA 1
ATOM 702 C C . PHE A 1 91 ? 2.748 -11.474 -3.120 1.00 96.12 91 PHE A C 1
ATOM 704 O O . PHE A 1 91 ? 3.277 -11.157 -2.060 1.00 96.12 91 PHE A O 1
ATOM 711 N N . PRO A 1 92 ? 1.411 -11.492 -3.239 1.00 96.19 92 PRO A N 1
ATOM 712 C CA . PRO A 1 92 ? 0.537 -11.058 -2.155 1.00 96.19 92 PRO A CA 1
ATOM 713 C C . PRO A 1 92 ? 0.642 -11.961 -0.919 1.00 96.19 92 PRO A C 1
ATOM 715 O O . PRO A 1 92 ? 0.743 -13.183 -1.024 1.00 96.19 92 PRO A O 1
ATOM 718 N N . VAL A 1 93 ? 0.521 -11.347 0.258 1.00 96.19 93 VAL A N 1
ATOM 719 C CA . VAL A 1 93 ? 0.255 -12.030 1.533 1.00 96.19 93 VAL A CA 1
ATOM 720 C C . VAL A 1 93 ? -1.058 -11.516 2.120 1.00 96.19 93 VAL A C 1
ATOM 722 O O . VAL A 1 93 ? -1.517 -10.430 1.765 1.00 96.19 93 VAL A O 1
ATOM 725 N N . SER A 1 94 ? -1.668 -12.296 3.012 1.00 96.81 94 SER A N 1
ATOM 726 C CA . SER A 1 94 ? -2.876 -11.872 3.721 1.00 96.81 94 SER A CA 1
ATOM 727 C C . SER A 1 94 ? -2.514 -11.089 4.980 1.00 96.81 94 SER A C 1
ATOM 729 O O . SER A 1 94 ? -1.821 -11.606 5.855 1.00 96.81 94 SER A O 1
ATOM 731 N N . TRP A 1 95 ? -3.034 -9.869 5.083 1.00 96.75 95 TRP A N 1
ATOM 732 C CA . TRP A 1 95 ? -2.977 -9.025 6.270 1.00 96.75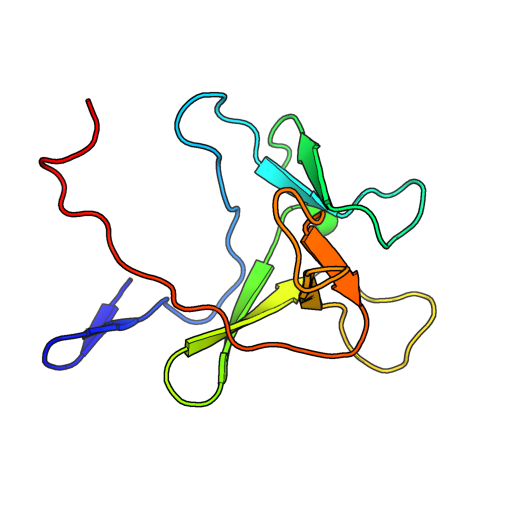 95 TRP A CA 1
ATOM 733 C C . TRP A 1 95 ? -4.293 -9.098 7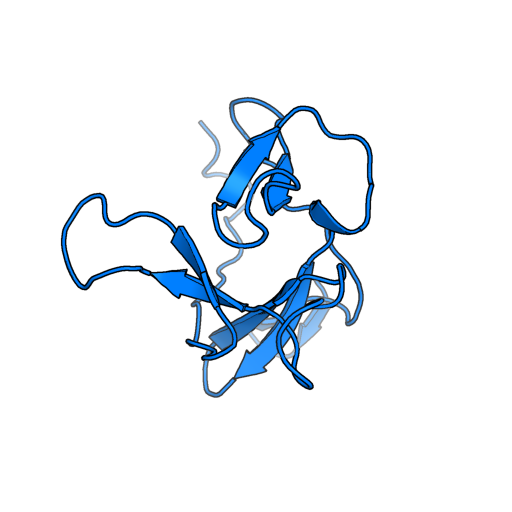.031 1.00 96.75 95 TRP A C 1
ATOM 7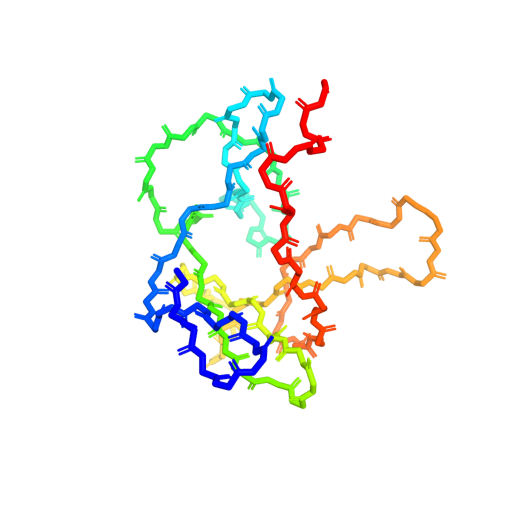35 O O . TRP A 1 95 ? -5.368 -8.938 6.452 1.00 96.75 95 TRP A O 1
ATOM 745 N N . ASP A 1 96 ? -4.200 -9.310 8.338 1.00 94.06 96 ASP A N 1
ATOM 746 C CA . ASP A 1 96 ? -5.329 -9.129 9.241 1.00 94.06 96 ASP A CA 1
ATOM 747 C C . ASP A 1 96 ? -5.495 -7.632 9.539 1.00 94.06 96 ASP A C 1
ATOM 749 O O . ASP A 1 96 ? -4.550 -6.964 9.967 1.00 94.06 96 ASP A O 1
ATOM 753 N N . VAL A 1 97 ? -6.683 -7.095 9.266 1.00 91.50 97 VAL A N 1
ATOM 754 C CA . VAL A 1 97 ? -7.002 -5.669 9.400 1.00 91.50 97 VAL A CA 1
ATOM 755 C C . VAL A 1 97 ? -8.145 -5.554 10.387 1.00 91.50 97 VAL A C 1
ATOM 757 O O . VAL A 1 97 ? -9.271 -5.950 10.094 1.00 91.50 97 VAL A O 1
ATOM 760 N N . ARG A 1 98 ? -7.853 -4.997 11.561 1.00 86.75 98 ARG A N 1
ATOM 761 C CA . ARG A 1 98 ? -8.825 -4.883 12.647 1.00 86.75 98 ARG A CA 1
ATOM 762 C C . ARG A 1 98 ? -9.221 -3.428 12.859 1.00 86.75 98 ARG A C 1
ATOM 764 O O . ARG A 1 98 ? -8.335 -2.570 12.889 1.00 86.75 98 ARG A O 1
ATOM 771 N N . PRO A 1 99 ? -10.517 -3.129 13.032 1.00 81.25 99 PRO A N 1
ATOM 772 C CA . PRO A 1 99 ? -10.910 -1.844 13.582 1.00 81.25 99 PRO A CA 1
ATOM 773 C C . PRO A 1 99 ? -10.315 -1.721 14.989 1.00 81.25 99 PRO A C 1
ATOM 775 O O . PRO A 1 99 ? -10.310 -2.680 15.760 1.00 81.25 99 PRO A O 1
ATOM 778 N N . VAL A 1 100 ? -9.787 -0.544 15.306 1.00 76.94 100 VAL A N 1
ATOM 779 C CA . VAL A 1 100 ? -9.457 -0.194 16.686 1.00 76.94 100 VAL A CA 1
ATOM 780 C C . VAL A 1 100 ? -10.705 0.456 17.261 1.00 76.94 100 VAL A C 1
ATOM 782 O O . VAL A 1 100 ? -11.208 1.416 16.676 1.00 76.94 100 VAL A O 1
ATOM 785 N N . ASP A 1 101 ? -11.223 -0.083 18.363 1.00 70.06 101 ASP A N 1
ATOM 786 C CA . ASP A 1 101 ? -12.337 0.539 19.073 1.00 70.06 101 ASP A CA 1
ATOM 787 C C . ASP A 1 101 ? -11.938 1.964 19.483 1.00 70.06 101 ASP A C 1
ATOM 789 O O . ASP A 1 101 ? -10.822 2.199 19.957 1.00 70.06 101 ASP A O 1
ATOM 793 N N . GLU A 1 102 ? -12.852 2.924 19.319 1.00 58.03 102 GLU A N 1
ATOM 794 C CA . GLU A 1 102 ? -12.603 4.364 19.523 1.00 58.03 102 GLU A CA 1
ATOM 795 C C . GLU A 1 102 ? -12.057 4.719 20.929 1.00 58.03 102 GLU A C 1
ATOM 797 O O . GLU A 1 102 ? -11.575 5.827 21.142 1.00 58.03 102 GLU A O 1
ATOM 802 N N . GLY A 1 103 ? -12.070 3.783 21.886 1.00 52.69 103 GLY A N 1
ATOM 803 C CA . GLY A 1 103 ? -11.566 3.955 23.251 1.00 52.69 103 GLY A CA 1
ATOM 804 C C . GLY A 1 103 ? -10.102 3.563 23.512 1.00 52.69 103 GLY A C 1
ATOM 805 O O . GLY A 1 103 ? -9.694 3.601 24.670 1.00 52.69 103 GLY A O 1
ATOM 806 N N . THR A 1 104 ? -9.311 3.140 22.514 1.00 48.72 104 THR A N 1
ATOM 807 C CA . THR A 1 104 ? -7.929 2.630 22.743 1.00 48.72 104 THR A CA 1
ATOM 808 C C . THR A 1 104 ? -6.809 3.516 22.181 1.00 48.72 104 THR A C 1
ATOM 810 O O . THR A 1 104 ? -5.635 3.181 22.322 1.00 48.72 104 THR A O 1
ATOM 813 N N . ILE A 1 105 ? -7.117 4.672 21.589 1.00 46.25 105 ILE A N 1
ATOM 814 C CA . ILE A 1 105 ? -6.073 5.631 21.197 1.00 46.25 105 ILE A CA 1
ATOM 815 C C . ILE A 1 105 ? -5.748 6.516 22.413 1.00 46.25 105 ILE A C 1
ATOM 817 O O . ILE A 1 105 ? -6.404 7.534 22.625 1.00 46.25 105 ILE A O 1
ATOM 821 N N . GLN A 1 106 ? -4.784 6.085 23.238 1.00 40.31 106 GLN A N 1
ATOM 822 C CA . GLN A 1 106 ? -4.088 6.949 24.207 1.00 40.31 106 GLN A CA 1
ATOM 823 C C . GLN A 1 106 ? -2.839 7.570 23.584 1.00 40.31 106 GLN A C 1
ATOM 825 O O . GLN A 1 106 ? -2.146 6.857 22.820 1.00 40.31 106 GLN A O 1
#

InterPro domains:
  IPR000772 Ricin B, lectin domain [PF14200] (13-63)
  IPR035992 Ricin B-like lectins [SSF50370] (13-104)

Secondary structure (DSSP, 8-state):
-EEETTEEEPPSSEEE-B-TTT-PEEEE-TTTSSBEEEE-----GGGEEEEEEETTEEEEEESS--SS-SS--EEEESSSSTTPPEEEESS--PBP--PPPTT---

pLDDT: mean 91.58, std 11.72, range [40.31, 98.81]

Organism: NCBI:txid104341

Foldseek 3Di:
DDDDPPDDDDDFDWDFDADPPPRFTFFQDPVPSKATDGHHDDPPQRRIWGFDDDPQATFIFGSPADPPDPATWTFDFPDPDPPGGTITDRDTDGDHDDDDPPPPDD